Protein AF-A0A7C5Q2K5-F1 (afdb_monomer_lite)

Organism: Aquifex aeolicus (NCBI:txid63363)

Sequence (95 aa):
QIDPTVIYALKRRGLWRGTLRREHLQLDDPYNTYQYFGLPPTPICNPGISSLEAALQPAPVRYLYFVVDPRTRRHLFSTNYTQHRRNVAKMRRRK

InterPro domains:
  IPR003770 Endolytic murein transglycosylase [PF02618] (1-90)
  IPR003770 Endolytic murein transglycosylase [PTHR30518] (1-94)

Structure (mmCIF, N/CA/C/O backbone):
data_AF-A0A7C5Q2K5-F1
#
_entry.id   AF-A0A7C5Q2K5-F1
#
loop_
_atom_site.group_PDB
_atom_site.id
_atom_site.type_symbol
_atom_site.label_atom_id
_atom_site.label_alt_id
_atom_site.label_comp_id
_atom_site.label_asym_id
_atom_site.label_entity_id
_atom_site.label_seq_id
_atom_site.pdbx_PDB_ins_code
_atom_site.Cartn_x
_atom_site.Cartn_y
_atom_site.Cartn_z
_atom_site.occupancy
_atom_site.B_iso_or_equiv
_atom_site.auth_seq_id
_atom_site.auth_comp_id
_atom_site.auth_asym_id
_atom_site.auth_atom_id
_atom_site.pdbx_PDB_model_num
ATOM 1 N N . GLN A 1 1 ? -4.363 3.416 -3.675 1.00 93.19 1 GLN A N 1
ATOM 2 C CA . GLN A 1 1 ? -3.193 3.481 -4.575 1.00 93.19 1 GLN A CA 1
ATOM 3 C C . GLN A 1 1 ? -1.955 2.997 -3.826 1.00 93.19 1 GLN A C 1
ATOM 5 O O . GLN A 1 1 ? -1.839 3.321 -2.647 1.00 93.19 1 GLN A O 1
ATOM 10 N N . ILE A 1 2 ? -1.085 2.196 -4.457 1.00 96.19 2 ILE A N 1
ATOM 11 C CA . ILE A 1 2 ? 0.040 1.509 -3.790 1.00 96.19 2 ILE A CA 1
ATOM 12 C C . ILE A 1 2 ? 1.322 1.572 -4.646 1.00 96.19 2 ILE A C 1
ATOM 14 O O . ILE A 1 2 ? 1.411 0.933 -5.694 1.00 96.19 2 ILE A O 1
ATOM 18 N N . ASP A 1 3 ? 2.347 2.286 -4.169 1.00 96.44 3 ASP A N 1
ATOM 19 C CA . ASP A 1 3 ? 3.634 2.504 -4.863 1.00 96.44 3 ASP A CA 1
ATOM 20 C C . ASP A 1 3 ? 4.356 1.220 -5.325 1.00 96.44 3 ASP A C 1
ATOM 22 O O . ASP A 1 3 ? 4.800 1.181 -6.477 1.00 96.44 3 ASP A O 1
ATOM 26 N N . PRO A 1 4 ? 4.460 0.148 -4.505 1.00 97.00 4 PRO A N 1
ATOM 27 C CA . PRO A 1 4 ? 5.074 -1.115 -4.920 1.00 97.00 4 PRO A CA 1
ATOM 28 C C . PRO A 1 4 ? 4.580 -1.679 -6.256 1.00 97.00 4 PRO A C 1
ATOM 30 O O . PRO A 1 4 ? 5.364 -2.274 -6.991 1.00 97.00 4 PRO A O 1
ATOM 33 N N . THR A 1 5 ? 3.306 -1.468 -6.594 1.00 97.88 5 THR A N 1
ATOM 34 C CA . THR A 1 5 ? 2.718 -1.979 -7.841 1.00 97.88 5 THR A CA 1
ATOM 35 C C . THR A 1 5 ? 3.278 -1.260 -9.077 1.00 97.88 5 THR A C 1
ATOM 37 O O . THR A 1 5 ? 3.645 -1.903 -10.060 1.00 97.88 5 THR A O 1
ATOM 40 N N . VAL A 1 6 ? 3.504 0.056 -8.980 1.00 97.81 6 VAL A N 1
ATOM 41 C CA . VAL A 1 6 ? 4.172 0.861 -10.018 1.00 97.81 6 VAL A CA 1
ATOM 42 C C . VAL A 1 6 ? 5.648 0.490 -10.128 1.00 97.81 6 VAL A C 1
ATOM 44 O O . VAL A 1 6 ? 6.178 0.338 -11.226 1.00 97.81 6 VAL A O 1
ATOM 47 N N . ILE A 1 7 ? 6.323 0.293 -8.992 1.00 97.88 7 ILE A N 1
ATOM 48 C CA . ILE A 1 7 ? 7.729 -0.140 -8.972 1.00 97.88 7 ILE A CA 1
ATOM 49 C C . ILE A 1 7 ? 7.881 -1.497 -9.668 1.00 97.88 7 ILE A C 1
ATOM 51 O O . ILE A 1 7 ? 8.830 -1.693 -10.426 1.00 97.88 7 ILE A O 1
ATOM 55 N N . TYR A 1 8 ? 6.946 -2.421 -9.449 1.00 97.88 8 TYR A N 1
ATOM 56 C CA . TYR A 1 8 ? 6.928 -3.711 -10.131 1.00 97.88 8 TYR A CA 1
ATOM 57 C C . TYR A 1 8 ? 6.769 -3.557 -11.652 1.00 97.88 8 TYR A C 1
ATOM 59 O O . TYR A 1 8 ? 7.556 -4.138 -12.402 1.00 97.88 8 TYR A O 1
ATOM 67 N N . ALA A 1 9 ? 5.838 -2.711 -12.110 1.00 97.44 9 ALA A N 1
ATOM 68 C CA . ALA A 1 9 ? 5.677 -2.390 -13.530 1.00 97.44 9 ALA A CA 1
ATOM 69 C C . ALA A 1 9 ? 6.969 -1.816 -14.147 1.00 97.44 9 ALA A C 1
ATOM 71 O O . ALA A 1 9 ? 7.442 -2.291 -15.181 1.00 97.44 9 ALA A O 1
ATOM 72 N N . LEU A 1 10 ? 7.605 -0.849 -13.473 1.00 97.75 10 LEU A N 1
ATOM 73 C CA . LEU A 1 10 ? 8.874 -0.255 -13.915 1.00 97.75 10 LEU A CA 1
ATOM 74 C C . LEU A 1 10 ? 10.007 -1.284 -13.987 1.00 97.75 10 LEU A C 1
ATOM 76 O O . LEU A 1 10 ? 10.805 -1.250 -14.924 1.00 97.75 10 LEU A O 1
ATOM 80 N N . LYS A 1 11 ? 10.092 -2.194 -13.008 1.00 97.38 11 LYS A N 1
ATOM 81 C CA . LYS A 1 11 ? 11.089 -3.272 -12.997 1.00 97.38 11 LYS A CA 1
ATOM 82 C C . LYS A 1 11 ? 10.877 -4.233 -14.164 1.00 97.38 11 LYS A C 1
ATOM 84 O O . LYS A 1 11 ? 11.841 -4.527 -14.861 1.00 97.38 11 LYS A O 1
ATOM 89 N N . ARG A 1 12 ? 9.632 -4.651 -14.426 1.00 96.44 12 ARG A N 1
ATOM 90 C CA . ARG A 1 12 ? 9.289 -5.511 -15.574 1.00 96.44 12 ARG A CA 1
ATOM 91 C C . ARG A 1 12 ? 9.661 -4.888 -16.917 1.00 96.44 12 ARG A C 1
ATOM 93 O O . ARG A 1 12 ? 10.051 -5.608 -17.825 1.00 96.44 12 ARG A O 1
ATOM 100 N N . ARG A 1 13 ? 9.574 -3.560 -17.026 1.00 95.56 13 ARG A N 1
ATOM 101 C CA . ARG A 1 13 ? 9.944 -2.803 -18.233 1.00 95.56 13 ARG A CA 1
ATOM 102 C C . ARG A 1 13 ? 11.430 -2.413 -18.303 1.00 95.56 13 ARG A C 1
ATOM 104 O O . ARG A 1 13 ? 11.824 -1.740 -19.247 1.00 95.56 13 ARG A O 1
ATOM 111 N N . GLY A 1 14 ? 12.257 -2.759 -17.309 1.00 96.38 14 GLY A N 1
ATOM 112 C CA . GLY A 1 14 ? 13.676 -2.361 -17.266 1.00 96.38 14 GLY A CA 1
ATOM 113 C C . GLY A 1 14 ? 13.927 -0.862 -17.010 1.00 96.38 14 GLY A C 1
ATOM 114 O O . GLY A 1 14 ? 15.053 -0.376 -17.155 1.00 96.38 14 GLY A O 1
ATOM 115 N N . LEU A 1 15 ? 12.893 -0.122 -16.599 1.00 95.56 15 LEU A N 1
ATOM 116 C CA . LEU A 1 15 ? 12.914 1.334 -16.393 1.00 95.56 15 LEU A CA 1
ATOM 117 C C . LEU A 1 15 ? 13.217 1.735 -14.943 1.00 95.56 15 LEU A C 1
ATOM 119 O O . LEU A 1 15 ? 13.408 2.911 -14.644 1.00 95.56 15 LEU A O 1
ATOM 123 N N . TRP A 1 16 ? 13.263 0.777 -14.015 1.00 96.06 16 TRP A N 1
ATOM 124 C CA . TRP A 1 16 ? 13.554 1.069 -12.615 1.00 96.06 16 TRP A CA 1
ATOM 125 C C . TRP A 1 16 ? 15.003 1.546 -12.423 1.00 96.06 16 TRP A C 1
ATOM 127 O O . TRP A 1 16 ? 15.954 0.898 -12.861 1.00 96.06 16 TRP A O 1
ATOM 137 N N . ARG A 1 17 ? 15.166 2.682 -11.736 1.00 94.19 17 ARG A N 1
ATOM 138 C CA . ARG A 1 17 ? 16.467 3.317 -11.441 1.00 94.19 17 ARG A CA 1
ATOM 139 C C . ARG A 1 17 ? 16.673 3.595 -9.946 1.00 94.19 17 ARG A C 1
ATOM 141 O O . ARG A 1 17 ? 17.431 4.480 -9.577 1.00 94.19 17 ARG A O 1
ATOM 148 N N . GLY A 1 18 ? 15.960 2.881 -9.074 1.00 94.06 18 GLY A N 1
ATOM 149 C CA . GLY A 1 18 ? 16.087 3.006 -7.614 1.00 94.06 18 GLY A CA 1
ATOM 150 C C . GLY A 1 18 ? 15.181 4.054 -6.959 1.00 94.06 18 GLY A C 1
ATOM 151 O O . GLY A 1 18 ? 14.868 3.914 -5.780 1.00 94.06 18 GLY A O 1
ATOM 152 N N . THR A 1 19 ? 14.684 5.038 -7.714 1.00 95.19 19 THR A N 1
ATOM 153 C CA . THR A 1 19 ? 13.831 6.110 -7.177 1.00 95.19 19 THR A CA 1
ATOM 154 C C . THR A 1 19 ? 12.500 6.190 -7.915 1.00 95.19 19 THR A C 1
ATOM 156 O O . THR A 1 19 ? 12.458 6.291 -9.143 1.00 95.19 19 THR A O 1
ATOM 159 N N . LEU A 1 20 ? 11.399 6.203 -7.160 1.00 94.44 20 LEU A N 1
ATOM 160 C CA . LEU A 1 20 ? 10.064 6.454 -7.695 1.00 94.44 20 LEU A CA 1
ATOM 161 C C . LEU A 1 20 ? 9.832 7.966 -7.826 1.00 94.44 20 LEU A C 1
ATOM 163 O O . LEU A 1 20 ? 9.920 8.704 -6.846 1.00 94.44 20 LEU A O 1
ATOM 167 N N . ARG A 1 21 ? 9.541 8.426 -9.044 1.00 94.88 21 ARG A N 1
ATOM 168 C CA . ARG A 1 21 ? 9.250 9.826 -9.370 1.00 94.88 21 ARG A CA 1
ATOM 169 C C . ARG A 1 21 ? 7.767 9.994 -9.676 1.00 94.88 21 ARG A C 1
ATOM 171 O O . ARG A 1 21 ? 7.076 9.035 -10.006 1.00 94.88 21 ARG A O 1
ATOM 178 N N . ARG A 1 22 ? 7.282 11.235 -9.600 1.00 94.00 22 ARG A N 1
ATOM 179 C CA . ARG A 1 22 ? 5.869 11.561 -9.850 1.00 94.00 22 ARG A CA 1
ATOM 180 C C . ARG A 1 22 ? 5.424 11.214 -11.274 1.00 94.00 22 ARG A C 1
ATOM 182 O O . ARG A 1 22 ? 4.289 10.796 -11.459 1.00 94.00 22 ARG A O 1
ATOM 189 N N . GLU A 1 23 ? 6.311 11.358 -12.254 1.00 94.38 23 GLU A N 1
ATOM 190 C CA . GLU A 1 23 ? 6.057 10.981 -13.652 1.00 94.38 23 GLU A CA 1
ATOM 191 C C . GLU A 1 23 ? 5.758 9.484 -13.807 1.00 94.38 23 GLU A C 1
ATOM 193 O O . GLU A 1 23 ? 4.862 9.111 -14.554 1.00 94.38 23 GLU A O 1
ATOM 198 N N . HIS A 1 24 ? 6.405 8.625 -13.013 1.00 95.94 24 HIS A N 1
ATOM 199 C CA . HIS A 1 24 ? 6.164 7.185 -13.059 1.00 95.94 24 HIS A CA 1
ATOM 200 C C . HIS A 1 24 ? 4.752 6.799 -12.605 1.00 95.94 24 HIS A C 1
ATOM 202 O O . HIS A 1 24 ? 4.254 5.753 -13.006 1.00 95.94 24 HIS A O 1
ATOM 208 N N . LEU A 1 25 ? 4.087 7.623 -11.785 1.00 96.12 25 LEU A N 1
ATOM 209 C CA . LEU A 1 25 ? 2.714 7.351 -11.345 1.00 96.12 25 LEU A CA 1
ATOM 210 C C . LEU A 1 25 ? 1.704 7.454 -12.495 1.00 96.12 25 LEU A C 1
ATOM 212 O O . LEU A 1 25 ? 0.590 6.956 -12.370 1.00 96.12 25 LEU A O 1
ATOM 216 N N . GLN A 1 26 ? 2.101 8.074 -13.609 1.00 96.12 26 GLN A N 1
ATOM 217 C CA . GLN A 1 26 ? 1.289 8.190 -14.816 1.00 96.12 26 GLN A CA 1
ATOM 218 C C . GLN A 1 26 ? 1.546 7.053 -15.813 1.00 96.12 26 GLN A C 1
ATOM 220 O O . GLN A 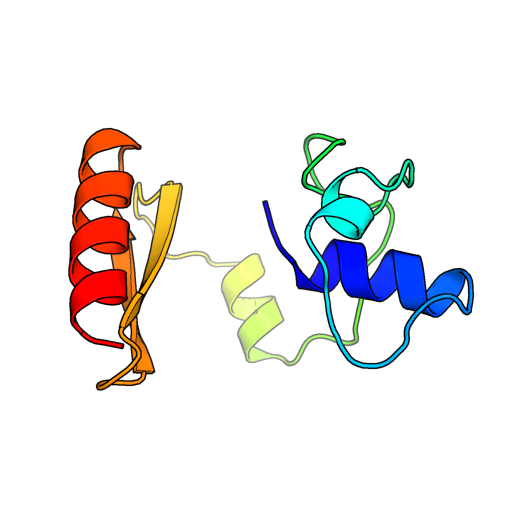1 26 ? 0.908 7.033 -16.860 1.00 96.12 26 GLN A O 1
ATOM 225 N N . LEU A 1 27 ? 2.443 6.107 -15.495 1.00 96.00 27 LEU A N 1
ATOM 226 C CA . LEU A 1 27 ? 2.769 4.971 -16.356 1.00 96.00 27 LEU A CA 1
ATOM 227 C C . LEU A 1 27 ? 1.504 4.198 -16.733 1.00 96.00 27 LEU A C 1
ATOM 229 O O . LEU A 1 27 ? 0.800 3.695 -15.856 1.00 96.00 27 LEU A O 1
ATOM 233 N N . ASP A 1 28 ? 1.263 4.060 -18.031 1.00 96.94 28 ASP A N 1
ATOM 234 C CA . ASP A 1 28 ? 0.190 3.219 -18.541 1.00 96.94 28 ASP A CA 1
ATOM 235 C C . ASP A 1 28 ? 0.615 1.742 -18.517 1.00 96.94 28 ASP A C 1
ATOM 237 O O . ASP A 1 28 ? 1.361 1.271 -19.381 1.00 96.94 28 ASP A O 1
ATOM 241 N N . ASP A 1 29 ? 0.226 1.036 -17.455 1.00 97.06 29 ASP A N 1
ATOM 242 C CA . ASP A 1 29 ? 0.473 -0.389 -17.225 1.00 97.06 29 ASP A CA 1
ATOM 243 C C . ASP A 1 29 ? -0.633 -0.966 -16.321 1.00 97.06 29 ASP A C 1
ATOM 245 O O . ASP A 1 29 ? -0.968 -0.317 -15.325 1.00 97.06 29 ASP A O 1
ATOM 249 N N . PRO A 1 30 ? -1.161 -2.180 -16.577 1.00 97.50 30 PRO A N 1
ATOM 250 C CA . PRO A 1 30 ? -2.229 -2.770 -15.763 1.00 97.50 30 PRO A CA 1
ATOM 251 C C . PRO A 1 30 ? -1.831 -3.041 -14.302 1.00 97.50 30 PRO A C 1
ATOM 253 O O . PRO A 1 30 ? -2.698 -3.257 -13.459 1.00 97.50 30 PRO A O 1
ATOM 256 N N . TYR A 1 31 ? -0.538 -3.016 -13.960 1.00 97.81 31 TYR A N 1
ATOM 257 C CA . TYR A 1 31 ? -0.088 -3.076 -12.566 1.00 97.81 31 TYR A CA 1
ATOM 258 C C . TYR A 1 31 ? -0.142 -1.713 -11.860 1.00 97.81 31 TYR A C 1
ATOM 260 O O . TYR A 1 31 ? 0.033 -1.654 -10.646 1.00 97.81 31 TYR A O 1
ATOM 268 N N . ASN A 1 32 ? -0.373 -0.602 -12.563 1.00 97.88 32 ASN A N 1
ATOM 269 C CA . ASN A 1 32 ? -0.411 0.720 -11.951 1.00 97.88 32 ASN A CA 1
ATOM 270 C C . ASN A 1 32 ? -1.758 0.988 -11.254 1.00 97.88 32 ASN A C 1
ATOM 272 O O . ASN A 1 32 ? -2.698 1.509 -11.853 1.00 97.88 32 ASN A O 1
ATOM 276 N N . THR A 1 33 ? -1.809 0.738 -9.942 1.00 97.88 33 THR A N 1
ATOM 277 C CA . THR A 1 33 ? -2.993 0.999 -9.092 1.00 97.88 33 THR A CA 1
ATOM 278 C C . THR A 1 33 ? -3.314 2.486 -8.856 1.00 97.88 33 THR A C 1
ATOM 280 O O . THR A 1 33 ? -4.208 2.810 -8.068 1.00 97.88 33 THR A O 1
ATOM 283 N N . TYR A 1 34 ? -2.573 3.413 -9.477 1.00 96.88 34 TYR A N 1
ATOM 284 C CA . TYR A 1 34 ? -2.971 4.822 -9.581 1.00 96.88 34 TYR A CA 1
ATOM 285 C C . TYR A 1 34 ? -3.872 5.091 -10.790 1.00 96.88 34 TYR A C 1
ATOM 287 O O . TYR A 1 34 ? -4.654 6.036 -10.728 1.00 96.88 34 TYR A O 1
ATOM 295 N N . GLN A 1 35 ? -3.763 4.281 -11.848 1.00 97.06 35 GLN A N 1
ATOM 296 C CA . GLN A 1 35 ? -4.502 4.438 -13.108 1.00 97.06 35 GLN A CA 1
ATOM 297 C C . GLN A 1 35 ? -5.637 3.414 -13.239 1.00 97.06 35 GLN A C 1
ATOM 299 O O . GLN A 1 35 ? -6.725 3.749 -13.697 1.00 97.06 35 GLN A O 1
ATOM 304 N N . TYR A 1 36 ? -5.399 2.179 -12.793 1.00 97.31 36 TYR A N 1
ATOM 305 C CA . TYR A 1 36 ? -6.341 1.069 -12.912 1.00 97.31 36 TYR A CA 1
ATOM 306 C C . TYR A 1 36 ? -6.958 0.718 -11.554 1.00 97.31 36 TYR A C 1
ATOM 308 O O . TYR A 1 36 ? -6.253 0.561 -10.552 1.00 97.31 36 TYR A O 1
ATOM 316 N N . PHE A 1 37 ? -8.288 0.601 -11.519 1.00 96.62 37 PHE A N 1
ATOM 317 C CA . PHE A 1 37 ? -9.028 0.181 -10.330 1.00 96.62 37 PHE A CA 1
ATOM 318 C C . PHE A 1 37 ? -8.944 -1.334 -10.122 1.00 96.62 37 PHE A C 1
ATOM 320 O O . PHE A 1 37 ? -8.917 -2.104 -11.077 1.00 96.62 37 PHE A O 1
ATOM 327 N N . GLY A 1 38 ? -8.979 -1.760 -8.857 1.00 95.88 38 GLY A N 1
ATOM 328 C CA . GLY A 1 38 ? -8.933 -3.172 -8.481 1.00 95.88 38 GLY A CA 1
ATOM 329 C C . GLY A 1 38 ? -7.517 -3.687 -8.223 1.00 95.88 38 GLY A C 1
ATOM 330 O O . GLY A 1 38 ? -6.611 -2.927 -7.874 1.00 95.88 38 GLY A O 1
ATOM 331 N N . LEU A 1 39 ? -7.361 -5.007 -8.320 1.00 97.00 39 LEU A N 1
ATOM 332 C CA . LEU A 1 39 ? -6.086 -5.692 -8.120 1.00 97.00 39 LEU A CA 1
ATOM 333 C C . LEU A 1 39 ? -5.278 -5.737 -9.426 1.00 97.00 39 LEU A C 1
ATOM 335 O O . LEU A 1 39 ? -5.871 -5.801 -10.503 1.00 97.00 39 LEU A O 1
ATOM 339 N N . PRO A 1 40 ? -3.933 -5.745 -9.348 1.00 97.62 40 PRO A N 1
ATOM 340 C CA . PRO A 1 40 ? -3.103 -6.020 -10.514 1.00 97.62 40 PRO A CA 1
ATOM 341 C C . PRO A 1 40 ? -3.359 -7.442 -11.060 1.00 97.62 40 PRO A C 1
ATOM 343 O O . PRO A 1 40 ? -3.818 -8.305 -10.308 1.00 97.62 40 PRO A O 1
ATOM 346 N N . PRO A 1 41 ? -2.994 -7.728 -12.328 1.00 97.31 41 PRO A N 1
ATOM 347 C CA . PRO A 1 41 ? -3.255 -9.025 -12.964 1.00 97.31 41 PRO A CA 1
ATOM 348 C C . PRO A 1 41 ? -2.655 -10.234 -12.234 1.00 97.31 41 PRO A C 1
ATOM 350 O O . PRO A 1 41 ? -3.204 -11.329 -12.296 1.00 97.31 41 PRO A O 1
ATOM 353 N N . THR A 1 42 ? -1.521 -10.048 -11.550 1.00 97.19 42 THR A N 1
ATOM 354 C CA . THR A 1 42 ? -0.859 -11.085 -10.745 1.00 97.19 42 THR A CA 1
ATOM 355 C C . THR A 1 42 ? -0.239 -10.477 -9.482 1.00 97.19 42 THR A C 1
ATOM 357 O O . THR A 1 42 ? -0.045 -9.256 -9.415 1.00 97.19 42 THR A O 1
ATOM 360 N N . PRO A 1 43 ? 0.168 -11.304 -8.500 1.00 96.88 43 PRO A N 1
ATOM 361 C CA . PRO A 1 43 ? 1.014 -10.853 -7.401 1.00 96.88 43 PRO A CA 1
ATOM 362 C C . PRO A 1 43 ? 2.307 -10.189 -7.897 1.00 96.88 43 PRO A C 1
ATOM 364 O O . PRO A 1 43 ? 2.863 -10.572 -8.928 1.00 96.88 43 PRO A O 1
ATOM 367 N N . ILE A 1 44 ? 2.796 -9.207 -7.136 1.00 97.38 44 ILE A N 1
ATOM 368 C CA . ILE A 1 44 ? 4.026 -8.451 -7.438 1.00 97.38 44 ILE A CA 1
ATOM 369 C C . ILE A 1 44 ? 5.260 -8.957 -6.672 1.00 97.38 44 ILE A C 1
ATOM 371 O O . ILE A 1 44 ? 6.376 -8.490 -6.899 1.00 97.38 44 ILE A O 1
ATOM 375 N N . CYS A 1 45 ? 5.065 -9.878 -5.729 1.00 96.50 45 CYS A N 1
ATOM 376 C CA . CYS A 1 45 ? 6.114 -10.498 -4.925 1.00 96.50 45 CYS A CA 1
ATOM 377 C C . CYS A 1 45 ? 5.629 -11.838 -4.354 1.00 96.50 45 CYS A C 1
ATOM 379 O O . CYS A 1 45 ? 4.458 -12.191 -4.491 1.00 96.50 45 CYS A O 1
ATOM 381 N N . ASN A 1 46 ? 6.540 -12.563 -3.702 1.00 97.12 46 ASN A N 1
ATOM 382 C CA . ASN A 1 46 ? 6.203 -13.735 -2.903 1.00 97.12 46 ASN A CA 1
ATOM 383 C C . ASN A 1 46 ? 5.775 -13.284 -1.486 1.00 97.12 46 ASN A C 1
ATOM 385 O O . ASN A 1 46 ? 6.605 -12.691 -0.787 1.00 97.12 46 ASN A O 1
ATOM 389 N N . PRO A 1 47 ? 4.509 -13.480 -1.069 1.00 96.56 47 PRO A N 1
ATOM 390 C CA . PRO A 1 47 ? 4.041 -13.066 0.250 1.00 96.56 47 PRO A CA 1
ATOM 391 C C . PRO A 1 47 ? 4.529 -14.016 1.352 1.00 96.56 47 PRO A C 1
ATOM 393 O O . PRO A 1 47 ? 4.573 -15.230 1.179 1.00 96.56 47 PRO A O 1
ATOM 396 N N . GLY A 1 48 ? 4.842 -13.463 2.525 1.00 97.62 48 GLY A N 1
ATOM 397 C CA . GLY A 1 48 ? 5.038 -14.266 3.735 1.00 97.62 48 GLY A CA 1
ATOM 398 C C . GLY A 1 48 ? 3.707 -14.742 4.327 1.00 97.62 48 GLY A C 1
ATOM 399 O O . GLY A 1 48 ? 2.650 -14.191 4.011 1.00 97.62 48 GLY A O 1
ATOM 400 N N . ILE A 1 49 ? 3.765 -15.713 5.245 1.00 97.81 49 ILE A N 1
ATOM 401 C CA . ILE A 1 49 ? 2.569 -16.308 5.869 1.00 97.81 49 ILE A CA 1
ATOM 402 C C . ILE A 1 49 ? 1.662 -15.261 6.531 1.00 97.81 49 ILE A C 1
ATOM 404 O O . ILE A 1 49 ? 0.463 -15.244 6.282 1.00 97.81 49 ILE A O 1
ATOM 408 N N . SER A 1 50 ? 2.239 -14.292 7.244 1.00 97.69 50 SER A N 1
ATOM 409 C CA . SER A 1 50 ? 1.484 -13.216 7.898 1.00 97.69 50 SER A CA 1
ATOM 410 C C . SER A 1 50 ? 0.743 -12.309 6.911 1.00 97.69 50 SER A C 1
ATOM 412 O O . SER A 1 50 ? -0.310 -11.764 7.229 1.00 97.69 50 SER A O 1
ATOM 414 N N . SER A 1 51 ? 1.270 -12.140 5.693 1.00 97.25 51 SER A N 1
ATOM 415 C CA . SER A 1 51 ? 0.596 -11.371 4.639 1.00 97.25 51 SER A CA 1
ATOM 416 C C . SER A 1 51 ? -0.572 -12.150 4.038 1.00 97.25 51 SER A C 1
ATOM 418 O O . SER A 1 51 ? -1.593 -11.550 3.711 1.00 97.25 51 SER A O 1
ATOM 420 N N . LEU A 1 52 ? -0.434 -13.474 3.915 1.00 97.31 52 LEU A N 1
ATOM 421 C CA . LEU A 1 52 ? -1.516 -14.355 3.474 1.00 97.31 52 LEU A CA 1
ATOM 422 C C . LEU A 1 52 ? -2.646 -14.395 4.505 1.00 97.31 52 LEU A C 1
ATOM 424 O O . LEU A 1 52 ? -3.802 -14.199 4.142 1.00 97.31 52 LEU A O 1
ATOM 428 N N . GLU A 1 53 ? -2.316 -14.564 5.786 1.00 98.06 53 GLU A N 1
ATOM 429 C CA . GLU A 1 53 ? -3.288 -14.521 6.883 1.00 98.06 53 GLU A CA 1
ATOM 430 C C . GLU A 1 53 ? -4.036 -13.186 6.916 1.00 98.06 53 GLU A C 1
ATOM 432 O O . GLU A 1 53 ? -5.261 -13.177 6.968 1.00 98.06 53 GLU A O 1
ATOM 437 N N . ALA A 1 54 ? -3.330 -12.057 6.789 1.00 97.31 54 ALA A N 1
ATOM 438 C CA . ALA A 1 54 ? -3.958 -10.736 6.755 1.00 97.31 54 ALA A CA 1
ATOM 439 C C . ALA A 1 54 ? -4.874 -10.526 5.533 1.00 97.31 54 ALA A C 1
ATOM 441 O O . ALA A 1 54 ? -5.855 -9.786 5.623 1.00 97.31 54 ALA A O 1
ATOM 442 N N . ALA A 1 55 ? -4.563 -11.156 4.395 1.00 96.69 55 ALA A N 1
ATOM 443 C CA . ALA A 1 55 ? -5.412 -11.121 3.206 1.00 96.69 55 ALA A CA 1
ATOM 444 C C . ALA A 1 55 ? -6.663 -12.004 3.357 1.00 96.69 55 ALA A C 1
ATOM 446 O O . ALA A 1 55 ? -7.733 -11.622 2.886 1.00 96.69 55 ALA A O 1
ATOM 447 N N . LEU A 1 56 ? -6.538 -13.159 4.023 1.00 97.75 56 LEU A N 1
ATOM 448 C CA . LEU A 1 56 ? -7.643 -14.090 4.284 1.00 97.75 56 LEU A CA 1
ATOM 449 C C . LEU A 1 56 ? -8.567 -13.608 5.411 1.00 97.75 56 LEU A C 1
ATOM 451 O O . LEU A 1 56 ? -9.781 -13.780 5.331 1.00 97.75 56 LEU A O 1
ATOM 455 N N . GLN A 1 57 ? -7.997 -13.020 6.463 1.00 97.88 57 GLN A N 1
ATOM 456 C CA . GLN A 1 57 ? -8.688 -12.603 7.683 1.00 97.88 57 GLN A CA 1
ATOM 457 C C . GLN A 1 57 ? -8.337 -11.147 8.033 1.00 97.88 57 GLN A C 1
ATOM 459 O O . GLN A 1 57 ? -7.599 -10.879 8.986 1.00 97.88 57 GLN A O 1
ATOM 464 N N . PRO A 1 58 ? -8.845 -10.169 7.264 1.00 97.38 58 PRO A N 1
ATOM 465 C CA . PRO A 1 58 ? -8.588 -8.765 7.543 1.00 97.38 58 PRO A CA 1
ATOM 466 C C . PRO A 1 58 ? -9.294 -8.310 8.828 1.00 97.38 58 PRO A C 1
ATOM 468 O O . PRO A 1 58 ? -10.371 -8.790 9.184 1.00 97.38 58 PRO A O 1
ATOM 471 N N . ALA A 1 59 ? -8.720 -7.313 9.505 1.00 97.50 59 ALA A N 1
ATOM 472 C CA . ALA A 1 59 ? -9.365 -6.692 10.658 1.00 97.50 59 ALA A CA 1
ATOM 473 C C . ALA A 1 59 ? -10.711 -6.043 10.255 1.00 97.50 59 ALA A C 1
ATOM 475 O O . ALA A 1 59 ? -10.769 -5.370 9.220 1.00 97.50 59 ALA A O 1
ATOM 476 N N . PRO A 1 60 ? -11.778 -6.158 11.072 1.00 97.12 60 PRO A N 1
ATOM 477 C CA . PRO A 1 60 ? -13.102 -5.615 10.762 1.00 97.12 60 PRO A CA 1
ATOM 478 C C . PRO A 1 60 ? -13.165 -4.097 11.013 1.00 97.12 60 PRO A C 1
ATOM 480 O O . PRO A 1 60 ? -13.862 -3.608 11.903 1.00 97.12 60 PRO A O 1
ATOM 483 N N . VAL A 1 61 ? -12.404 -3.327 10.234 1.00 97.44 61 VAL A N 1
ATOM 484 C CA . VAL A 1 61 ? -12.261 -1.869 10.363 1.00 97.44 61 VAL A CA 1
ATOM 485 C C . VAL A 1 61 ? -12.659 -1.152 9.076 1.00 97.44 61 VAL A C 1
ATOM 487 O O . VAL A 1 61 ? -12.538 -1.682 7.979 1.00 97.44 61 VAL A O 1
ATOM 490 N N . ARG A 1 62 ? -13.107 0.102 9.197 1.00 96.94 62 ARG A N 1
ATOM 491 C CA . ARG A 1 62 ? -13.576 0.923 8.061 1.00 96.94 62 ARG A CA 1
A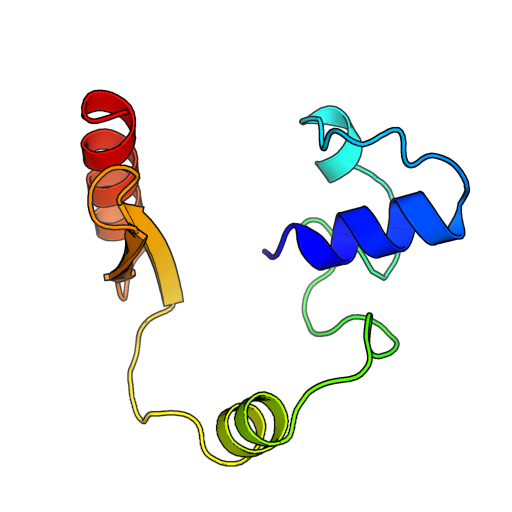TOM 492 C C . ARG A 1 62 ? -12.518 1.889 7.518 1.00 96.94 62 ARG A C 1
ATOM 494 O O . ARG A 1 62 ? -12.852 2.925 6.944 1.00 96.94 62 ARG A O 1
ATOM 501 N N . TYR A 1 63 ? -11.241 1.628 7.777 1.00 97.81 63 TYR A N 1
ATOM 502 C CA . TYR A 1 63 ? -10.169 2.514 7.329 1.00 97.81 63 TYR A CA 1
ATOM 503 C C . TYR A 1 63 ? -9.977 2.413 5.817 1.00 97.81 63 TYR A C 1
ATOM 505 O O . TYR A 1 63 ? -9.890 1.322 5.270 1.00 97.81 63 TYR A O 1
ATOM 513 N N . LEU A 1 64 ? -9.873 3.566 5.157 1.00 96.81 64 LEU A N 1
ATOM 514 C CA . LEU A 1 64 ? -9.663 3.668 3.709 1.00 96.81 64 LEU A CA 1
ATOM 515 C C . LEU A 1 64 ? -8.295 4.254 3.358 1.00 96.81 64 LEU A C 1
ATOM 517 O O . LEU A 1 64 ? -7.797 4.063 2.253 1.00 96.81 64 LEU A O 1
ATOM 521 N N . TYR A 1 65 ? -7.678 4.975 4.295 1.00 97.56 65 TYR A N 1
ATOM 522 C CA . TYR A 1 65 ? -6.413 5.654 4.065 1.00 97.56 65 TYR A CA 1
ATOM 523 C C . TYR A 1 65 ? -5.463 5.451 5.235 1.00 97.56 65 TYR A C 1
ATOM 525 O O . TYR A 1 65 ? -5.883 5.468 6.396 1.00 97.56 65 TYR A O 1
ATOM 533 N N . PHE A 1 66 ? -4.172 5.380 4.932 1.00 96.81 66 PHE A N 1
ATOM 534 C CA . PHE A 1 66 ? -3.106 5.350 5.922 1.00 96.81 66 PHE A CA 1
ATOM 535 C C . PHE A 1 66 ? -1.956 6.277 5.517 1.00 96.81 66 PHE A C 1
ATOM 537 O O . PHE A 1 66 ? -1.732 6.538 4.338 1.00 96.81 66 PHE A O 1
ATOM 544 N N . VAL A 1 67 ? -1.226 6.804 6.499 1.00 96.19 67 VAL A N 1
ATOM 545 C CA . VAL A 1 67 ? 0.013 7.567 6.282 1.00 96.19 67 VAL A CA 1
ATOM 546 C C . VAL A 1 67 ? 1.014 7.226 7.377 1.00 96.19 67 VAL A C 1
ATOM 548 O O . VAL A 1 67 ? 0.629 7.052 8.531 1.00 96.19 67 VAL A O 1
ATOM 551 N N . VAL A 1 68 ? 2.289 7.097 7.022 1.00 94.88 68 VAL A N 1
ATOM 552 C CA . VAL A 1 68 ? 3.355 6.814 7.990 1.00 94.88 68 VAL A CA 1
ATOM 553 C C . VAL A 1 68 ? 3.769 8.087 8.734 1.00 94.88 68 VAL A C 1
ATOM 555 O O . VAL A 1 68 ? 3.929 9.148 8.127 1.00 94.88 68 VAL A O 1
ATOM 558 N N . ASP A 1 69 ? 3.957 7.983 10.046 1.00 93.38 69 ASP A N 1
ATOM 559 C CA . ASP A 1 69 ? 4.658 8.988 10.841 1.00 93.38 69 ASP A CA 1
ATOM 560 C C . ASP A 1 69 ? 6.173 8.776 10.679 1.00 93.38 69 ASP A C 1
ATOM 562 O O . ASP A 1 69 ? 6.687 7.731 11.088 1.00 93.38 69 ASP A O 1
ATOM 566 N N . PRO A 1 70 ? 6.910 9.740 10.095 1.00 89.56 70 PRO A N 1
ATOM 567 C CA . PRO A 1 70 ? 8.328 9.562 9.799 1.00 89.56 70 PRO A CA 1
ATOM 568 C C . PRO A 1 70 ? 9.199 9.417 11.055 1.00 89.56 70 PRO A C 1
ATOM 570 O O . PRO A 1 70 ? 10.277 8.834 10.966 1.00 89.56 70 PRO A O 1
ATOM 573 N N . ARG A 1 71 ? 8.750 9.910 12.220 1.00 90.12 71 ARG A N 1
ATOM 574 C CA . ARG A 1 71 ? 9.519 9.840 13.473 1.00 90.12 71 ARG A CA 1
ATOM 575 C C . ARG A 1 71 ? 9.302 8.524 14.204 1.00 90.12 71 ARG A C 1
ATOM 577 O O . ARG A 1 71 ? 10.255 7.922 14.681 1.00 90.12 71 ARG A O 1
ATOM 584 N N . THR A 1 72 ? 8.048 8.080 14.300 1.00 91.44 72 THR A N 1
ATOM 585 C CA . THR A 1 72 ? 7.695 6.865 15.060 1.00 91.44 72 THR A CA 1
ATOM 586 C C . THR A 1 72 ? 7.660 5.602 14.204 1.00 91.44 72 THR A C 1
ATOM 588 O O . THR A 1 72 ? 7.583 4.505 14.752 1.00 91.44 72 THR A O 1
ATOM 591 N N . ARG A 1 73 ? 7.687 5.740 12.870 1.00 90.00 73 ARG A N 1
ATOM 592 C CA . ARG A 1 73 ? 7.501 4.658 11.885 1.00 90.00 73 ARG A CA 1
ATOM 593 C C . ARG A 1 73 ? 6.174 3.901 12.029 1.00 90.00 73 ARG A C 1
ATOM 595 O O . ARG A 1 73 ? 6.036 2.792 11.525 1.00 90.00 73 ARG A O 1
ATOM 602 N N . ARG A 1 74 ? 5.177 4.500 12.690 1.00 93.62 74 ARG A N 1
ATOM 603 C CA . ARG A 1 74 ? 3.822 3.944 12.820 1.00 93.62 74 ARG A CA 1
ATOM 604 C C . ARG A 1 74 ? 2.899 4.487 11.735 1.00 93.62 74 ARG A C 1
ATOM 606 O O . ARG A 1 74 ? 3.074 5.610 11.268 1.00 93.62 74 ARG A O 1
ATOM 613 N N . HIS A 1 75 ? 1.880 3.715 11.371 1.00 95.31 75 HIS A N 1
ATOM 614 C CA . HIS A 1 75 ? 0.834 4.159 10.452 1.00 95.31 75 HIS A CA 1
ATOM 615 C C . HIS A 1 75 ? -0.331 4.803 11.207 1.00 95.31 75 HIS A C 1
ATOM 617 O O . HIS A 1 75 ? -0.840 4.246 12.178 1.00 95.31 75 HIS A O 1
ATOM 623 N N . LEU A 1 76 ? -0.776 5.969 10.737 1.00 95.81 76 LEU A N 1
ATOM 624 C CA . LEU A 1 76 ? -2.052 6.558 11.131 1.00 95.81 76 LEU A CA 1
ATOM 625 C C . LEU A 1 76 ? -3.112 6.195 10.101 1.00 95.81 76 LEU A C 1
ATOM 627 O O . LEU A 1 76 ? -2.957 6.521 8.924 1.00 95.81 76 LEU A O 1
ATOM 631 N N . PHE A 1 77 ? -4.201 5.590 10.563 1.00 97.25 77 PHE A N 1
ATOM 632 C CA . PHE A 1 77 ? -5.325 5.175 9.733 1.00 97.25 77 PHE A CA 1
ATOM 633 C C . PHE A 1 77 ? -6.478 6.183 9.795 1.00 97.25 77 PHE A C 1
ATOM 635 O O . PHE A 1 77 ? -6.643 6.917 10.771 1.00 97.25 77 PHE A O 1
ATOM 642 N N . SER A 1 78 ? -7.276 6.250 8.731 1.00 97.69 78 SER A N 1
ATOM 643 C CA . SER A 1 78 ? -8.428 7.153 8.634 1.00 97.69 78 SER A CA 1
ATOM 644 C C . SER A 1 78 ? -9.506 6.596 7.707 1.00 97.69 78 SER A C 1
ATOM 646 O O . SER A 1 78 ? -9.211 5.921 6.723 1.00 97.69 78 SER A O 1
ATOM 648 N N . THR A 1 79 ? -10.764 6.885 8.033 1.00 97.6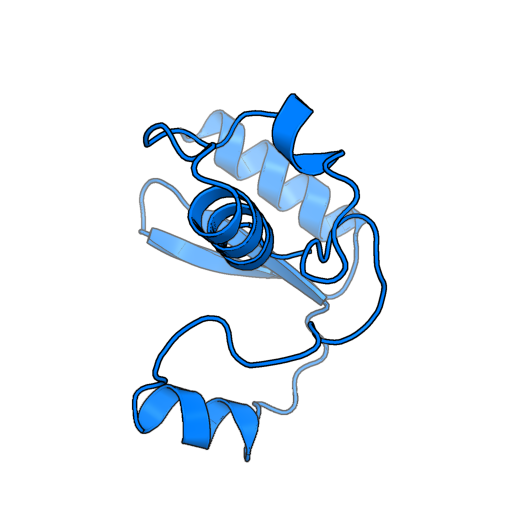2 79 THR A N 1
ATOM 649 C CA . THR A 1 79 ? -11.959 6.411 7.311 1.00 97.62 79 THR A CA 1
ATOM 650 C C . THR A 1 79 ? -12.376 7.334 6.167 1.00 97.62 79 THR A C 1
ATOM 6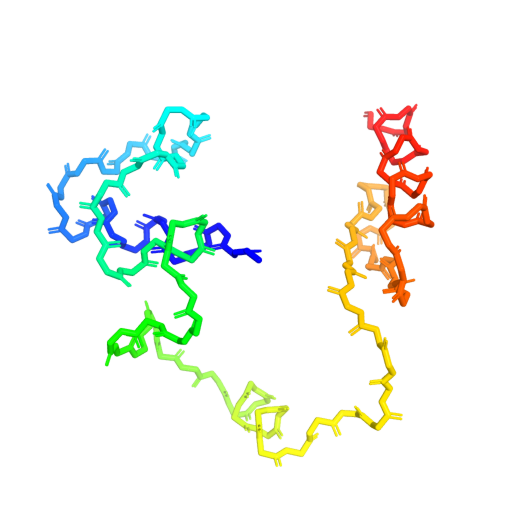52 O O . THR A 1 79 ? -13.174 6.943 5.327 1.00 97.62 79 THR A O 1
ATOM 655 N N . ASN A 1 80 ? -11.862 8.567 6.121 1.00 97.00 80 ASN A N 1
ATOM 656 C CA . ASN A 1 80 ? -12.242 9.565 5.124 1.00 97.00 80 ASN A CA 1
ATOM 657 C C . ASN A 1 80 ? -11.048 10.407 4.658 1.00 97.00 80 ASN A C 1
ATOM 659 O O . ASN A 1 80 ? -10.042 10.563 5.360 1.00 97.00 80 ASN A O 1
ATOM 663 N N . TYR A 1 81 ? -11.205 10.988 3.470 1.00 96.69 81 TYR A N 1
ATOM 664 C CA . TYR A 1 81 ? -10.158 11.738 2.788 1.00 96.69 81 TYR A CA 1
ATOM 665 C C . TYR A 1 81 ? -9.754 13.027 3.519 1.00 96.69 81 TYR A C 1
ATOM 667 O O . TYR A 1 81 ? -8.569 13.361 3.587 1.00 96.69 81 TYR A O 1
ATOM 675 N N . THR A 1 82 ? -10.711 13.738 4.119 1.00 97.62 82 THR A N 1
ATOM 676 C CA . THR A 1 82 ? -10.448 14.983 4.857 1.00 97.62 82 THR A CA 1
ATOM 677 C C . THR A 1 82 ? -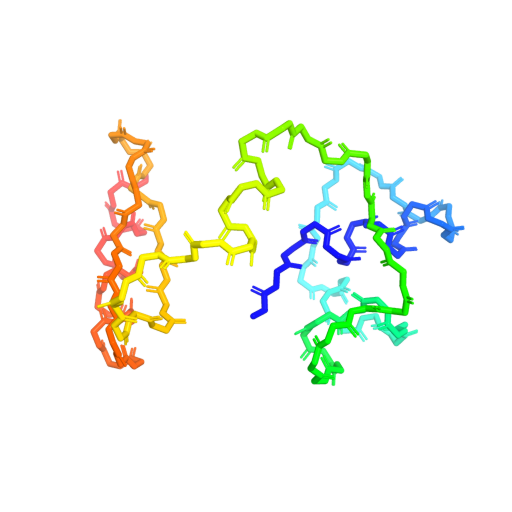9.509 14.737 6.035 1.00 97.62 82 THR A C 1
ATOM 679 O O . THR A 1 82 ? -8.518 15.454 6.209 1.00 97.62 82 THR A O 1
ATOM 682 N N . GLN A 1 83 ? -9.766 13.686 6.816 1.00 97.06 83 GLN A N 1
ATOM 683 C CA . GLN A 1 83 ? -8.902 13.303 7.927 1.00 97.06 83 GLN A CA 1
ATOM 684 C C . GLN A 1 83 ? -7.534 12.828 7.434 1.00 97.06 83 GLN A C 1
ATOM 686 O O . GLN A 1 83 ? -6.510 13.234 7.990 1.00 97.06 83 GLN A O 1
ATOM 691 N N . HIS A 1 84 ? -7.498 12.033 6.361 1.00 97.44 84 HIS A N 1
ATOM 692 C CA . HIS A 1 84 ? -6.241 11.609 5.753 1.00 97.44 84 HIS A CA 1
ATOM 693 C C . HIS A 1 84 ? -5.373 12.810 5.355 1.00 97.44 84 HIS A C 1
ATOM 695 O O . HIS A 1 84 ? -4.199 12.876 5.720 1.00 97.44 84 HIS A O 1
ATOM 701 N N . ARG A 1 85 ? -5.955 13.819 4.698 1.00 97.19 85 ARG A N 1
ATOM 702 C CA . ARG A 1 85 ? -5.246 15.046 4.313 1.00 97.19 85 ARG A CA 1
ATOM 703 C C . ARG A 1 85 ? -4.678 15.814 5.502 1.00 97.19 85 ARG A C 1
ATOM 705 O O . ARG A 1 85 ? -3.548 16.300 5.418 1.00 97.19 85 ARG A O 1
ATOM 712 N N . ARG A 1 86 ? -5.425 15.916 6.607 1.00 96.50 86 ARG A N 1
ATOM 713 C CA . ARG A 1 86 ? -4.923 16.525 7.853 1.00 96.50 86 ARG A CA 1
ATOM 714 C C . ARG A 1 86 ? -3.737 15.739 8.408 1.00 96.50 86 ARG A C 1
ATOM 716 O O . ARG A 1 86 ? -2.721 16.342 8.755 1.00 96.50 86 ARG A O 1
ATOM 723 N N . ASN A 1 87 ? -3.831 14.408 8.427 1.00 95.81 87 ASN A N 1
ATOM 724 C CA . ASN A 1 87 ? -2.739 13.540 8.868 1.00 95.81 87 ASN A CA 1
ATOM 725 C C . ASN A 1 87 ? -1.498 13.721 7.977 1.00 95.81 87 ASN A C 1
ATOM 727 O O . ASN A 1 87 ? -0.409 13.940 8.500 1.00 95.81 87 ASN A O 1
ATOM 731 N N . VAL A 1 88 ? -1.654 13.732 6.648 1.00 95.44 88 VAL A N 1
ATOM 732 C CA . VAL A 1 88 ? -0.557 13.974 5.691 1.00 95.44 88 VAL A CA 1
ATOM 733 C C . VAL A 1 88 ? 0.108 15.330 5.931 1.00 95.44 88 VAL A C 1
ATOM 735 O O . VAL A 1 88 ? 1.333 15.401 6.015 1.00 95.44 88 VAL A O 1
ATOM 738 N N . ALA A 1 89 ? -0.673 16.404 6.083 1.00 95.12 89 ALA A N 1
ATOM 739 C CA . ALA A 1 89 ? -0.133 17.736 6.361 1.00 95.12 89 ALA A CA 1
ATOM 740 C C . ALA A 1 89 ? 0.653 17.766 7.683 1.00 95.12 89 ALA A C 1
ATOM 742 O O . ALA A 1 89 ? 1.752 18.322 7.739 1.00 95.12 89 ALA A O 1
ATOM 743 N N . LYS A 1 90 ? 0.131 17.111 8.728 1.00 93.44 90 LYS A N 1
ATOM 744 C CA . LYS A 1 90 ? 0.808 16.972 10.024 1.00 93.44 90 LYS A CA 1
ATOM 745 C C . LYS A 1 90 ? 2.123 16.194 9.903 1.00 93.44 90 LYS A C 1
ATOM 747 O O . LYS A 1 90 ? 3.121 16.632 10.466 1.00 93.44 90 LYS A O 1
ATOM 752 N N . MET A 1 91 ? 2.145 15.081 9.164 1.00 92.81 91 MET A N 1
ATOM 753 C CA . MET A 1 91 ? 3.356 14.268 8.988 1.00 92.81 91 MET A CA 1
ATOM 754 C C . MET A 1 91 ? 4.420 14.980 8.147 1.00 92.81 91 MET A C 1
ATOM 756 O O . MET A 1 91 ? 5.599 14.902 8.475 1.00 92.81 91 MET A O 1
ATOM 760 N N . ARG A 1 92 ? 4.023 15.746 7.121 1.00 89.50 92 ARG A N 1
ATOM 761 C CA . ARG A 1 92 ? 4.958 16.541 6.303 1.00 89.50 92 ARG A CA 1
ATOM 762 C C . ARG A 1 92 ? 5.671 17.639 7.093 1.00 89.50 92 ARG A C 1
ATOM 764 O O . ARG A 1 92 ? 6.831 17.891 6.818 1.00 89.50 92 ARG A O 1
ATOM 771 N N . ARG A 1 93 ? 5.006 18.251 8.080 1.00 89.19 93 ARG A N 1
ATOM 772 C CA . ARG A 1 93 ? 5.619 19.243 8.989 1.00 89.19 93 ARG A CA 1
ATOM 773 C C . ARG A 1 93 ? 6.576 18.626 10.015 1.00 89.19 93 ARG A C 1
ATOM 775 O O . ARG A 1 93 ? 7.305 19.352 10.675 1.00 89.19 93 ARG A O 1
ATOM 782 N N . ARG A 1 94 ? 6.500 17.308 10.221 1.00 82.00 94 ARG A N 1
ATOM 783 C CA . ARG A 1 94 ? 7.297 16.561 11.209 1.00 82.00 94 ARG A CA 1
ATOM 784 C C . ARG A 1 94 ? 8.513 15.858 10.609 1.00 82.00 94 ARG A C 1
ATOM 786 O O . ARG A 1 94 ? 9.327 15.365 11.395 1.00 82.00 94 ARG A O 1
ATOM 793 N N . LYS A 1 95 ? 8.557 15.758 9.280 1.00 64.50 95 LYS A N 1
ATOM 794 C CA . LYS A 1 95 ? 9.668 15.224 8.494 1.00 64.50 95 LYS A CA 1
ATOM 795 C C . LYS A 1 95 ? 10.839 16.196 8.542 1.00 64.50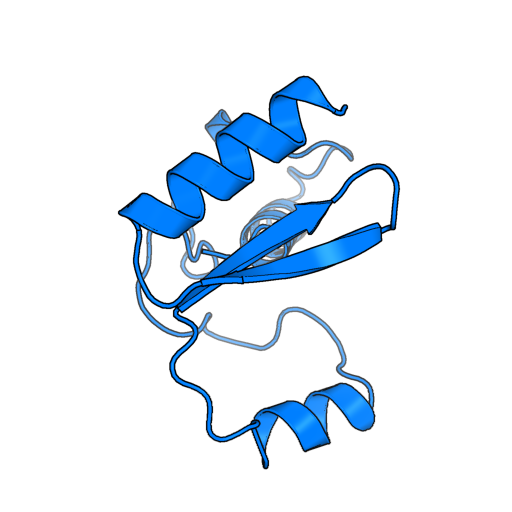 95 LYS A C 1
ATOM 797 O O . LYS A 1 95 ? 11.970 15.683 8.612 1.00 64.50 95 LYS A O 1
#

Radius of gyration: 15.23 Å; chains: 1; bounding box: 30×36×34 Å

pLDDT: mean 95.64, std 4.06, range [64.5, 98.06]

Secondary structure (DSSP, 8-state):
--HHHHHHHHHHTT---S---GGGGG---TT-TTTS-S--SS-SS---HHHHHHHHS--S----EEEE-TTT-PEEEESSHHHHHHHHHHHHTT-

Foldseek 3Di:
DDPLLLQLVCVVVVNDDPDDDPVSLVDPDQSNCSVDPDHRPDDSDDDDPVVVCCVVDPDPDQWDDWDAQPPVRDIDTDNDDVVNVVVVVVSVVND